Protein AF-F3FYL5-F1 (afdb_monomer_lite)

Secondary structure (DSSP, 8-state):
-EEETTEEE-HHHHHHHHHTSTTEEEEEEEEEEETTEEEEEEEEEEPP--

Organism: NCBI:txid629262

Radius of gyration: 12.57 Å; chains: 1; bounding box: 28×14×36 Å

Sequence (50 aa):
QVKIRGYRIELGEIETRLLEHPAIRESVVLDVDGPLGKVLAAYLVPRSST

Foldseek 3Di:
DDADPNDDDDQVVVQVVVCVPQQFDGKGWDFDQDPVGTDIDIDTDTDDDD

Structure (mmCIF, N/CA/C/O backbone):
data_AF-F3FYL5-F1
#
_entry.id   AF-F3FYL5-F1
#
loop_
_atom_site.group_PDB
_atom_site.id
_atom_site.type_symbol
_atom_site.label_atom_id
_atom_site.label_alt_id
_atom_site.label_comp_id
_atom_site.label_asym_id
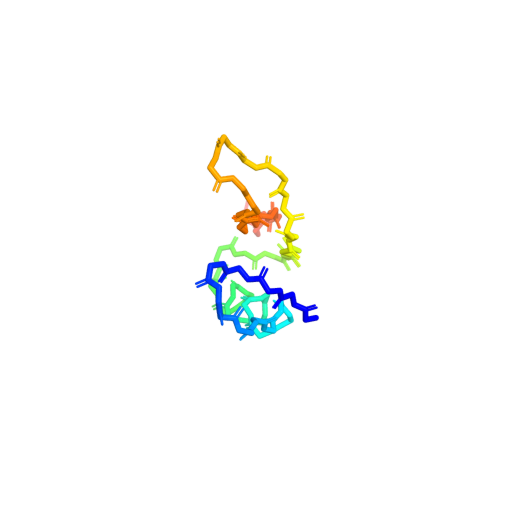_atom_site.label_entity_id
_atom_site.label_seq_id
_atom_site.pdbx_PDB_ins_code
_atom_site.Cartn_x
_atom_site.Cartn_y
_atom_site.Cartn_z
_atom_site.occupancy
_atom_site.B_iso_or_equiv
_atom_site.auth_seq_id
_atom_site.auth_comp_id
_atom_site.auth_asym_id
_atom_site.auth_atom_id
_atom_site.pdbx_PDB_model_num
ATOM 1 N N . GLN A 1 1 ? -9.130 -7.500 3.626 1.00 93.12 1 GLN A N 1
ATOM 2 C CA . GLN A 1 1 ? -9.650 -6.215 4.121 1.00 93.12 1 GLN A CA 1
ATOM 3 C C . GLN A 1 1 ? -9.138 -5.908 5.521 1.00 93.12 1 GLN A C 1
ATOM 5 O O . GLN A 1 1 ? -9.183 -6.782 6.379 1.00 93.12 1 GLN A O 1
ATOM 10 N N . VAL A 1 2 ? -8.736 -4.664 5.773 1.00 96.62 2 VAL A N 1
ATOM 11 C CA . VAL A 1 2 ? -8.233 -4.194 7.075 1.00 96.62 2 VAL A CA 1
ATOM 12 C C . VAL A 1 2 ? -8.917 -2.894 7.506 1.00 96.62 2 VAL A C 1
ATOM 14 O O . VAL A 1 2 ? -9.635 -2.271 6.719 1.00 96.62 2 VAL A O 1
ATOM 17 N N . LYS A 1 3 ? -8.715 -2.484 8.765 1.00 95.94 3 LYS A N 1
ATOM 18 C CA . LYS A 1 3 ? -9.110 -1.159 9.263 1.00 95.94 3 LYS A CA 1
ATOM 19 C C . LYS A 1 3 ? -7.874 -0.349 9.636 1.00 95.94 3 LYS A C 1
ATOM 21 O O . LYS A 1 3 ? -7.147 -0.726 10.548 1.00 95.94 3 LYS A O 1
ATOM 26 N N . ILE A 1 4 ? -7.682 0.792 8.982 1.00 94.94 4 ILE A N 1
ATOM 27 C CA . ILE A 1 4 ? -6.581 1.723 9.253 1.00 94.94 4 ILE A CA 1
ATOM 28 C C . ILE A 1 4 ? -7.192 3.092 9.529 1.00 94.94 4 ILE A C 1
ATOM 30 O O . ILE A 1 4 ? -7.891 3.631 8.677 1.00 94.94 4 ILE A O 1
ATOM 34 N N . ARG A 1 5 ? -6.954 3.661 10.718 1.00 92.69 5 ARG A N 1
ATOM 35 C CA . ARG A 1 5 ? -7.407 5.022 11.093 1.00 92.69 5 ARG A CA 1
ATOM 36 C C . ARG A 1 5 ? -8.901 5.288 10.809 1.00 92.69 5 ARG A C 1
ATOM 38 O O . ARG A 1 5 ? -9.267 6.371 10.373 1.00 92.69 5 ARG A O 1
ATOM 45 N N . GLY A 1 6 ? -9.757 4.287 11.029 1.00 94.38 6 GLY A N 1
ATOM 46 C CA . GLY A 1 6 ? -11.208 4.370 10.794 1.00 94.38 6 GLY A CA 1
ATOM 47 C C . GLY A 1 6 ? -11.672 3.998 9.379 1.00 94.38 6 GLY A C 1
ATOM 48 O O . GLY A 1 6 ? -12.865 3.783 9.180 1.00 94.38 6 GLY A O 1
ATOM 49 N N . TYR A 1 7 ? -10.757 3.828 8.423 1.00 96.00 7 TYR A N 1
ATOM 50 C CA . TYR A 1 7 ? -11.072 3.458 7.043 1.00 96.00 7 TYR A CA 1
ATOM 51 C C . TYR A 1 7 ? -11.038 1.945 6.846 1.00 96.00 7 TYR A C 1
ATOM 53 O O . TYR A 1 7 ? -10.120 1.269 7.314 1.00 96.00 7 TYR A O 1
ATOM 61 N N . ARG A 1 8 ? -12.037 1.415 6.134 1.00 96.94 8 ARG A N 1
ATOM 62 C CA . ARG A 1 8 ? -12.077 0.029 5.650 1.00 96.94 8 ARG A CA 1
ATOM 63 C C . ARG A 1 8 ? -11.319 -0.022 4.326 1.00 96.94 8 ARG A C 1
ATOM 65 O O . ARG A 1 8 ? -11.704 0.676 3.398 1.00 96.94 8 ARG A O 1
ATOM 72 N N . ILE A 1 9 ? -10.245 -0.800 4.266 1.00 97.62 9 ILE A N 1
ATOM 73 C CA . ILE A 1 9 ? -9.352 -0.846 3.103 1.00 97.62 9 ILE A CA 1
ATOM 74 C C . ILE A 1 9 ? -9.313 -2.264 2.540 1.00 97.62 9 ILE A C 1
ATOM 76 O O . ILE A 1 9 ? -9.103 -3.227 3.286 1.00 97.62 9 ILE A O 1
ATOM 80 N N . GLU A 1 10 ? -9.469 -2.379 1.223 1.00 98.31 10 GLU A N 1
ATOM 81 C CA . GLU A 1 10 ? -9.293 -3.621 0.477 1.00 98.31 10 GLU A CA 1
ATOM 82 C C . GLU A 1 10 ? -7.858 -3.719 -0.046 1.00 98.31 10 GLU A C 1
ATOM 84 O O . GLU A 1 10 ? -7.470 -3.040 -0.992 1.00 98.31 10 GLU A O 1
ATOM 89 N N . LEU A 1 11 ? -7.047 -4.569 0.591 1.00 98.38 11 LEU A N 1
ATOM 90 C CA . LEU A 1 11 ? -5.630 -4.726 0.239 1.00 98.38 11 LEU A CA 1
ATOM 91 C C . LEU A 1 11 ? -5.450 -5.169 -1.221 1.00 98.38 11 LEU A C 1
ATOM 93 O O . LEU A 1 11 ? -4.628 -4.597 -1.928 1.00 98.38 11 LEU A O 1
ATOM 97 N N . GLY A 1 12 ? -6.295 -6.095 -1.688 1.00 98.31 12 GLY A N 1
ATOM 98 C CA . GLY A 1 12 ? -6.260 -6.592 -3.065 1.00 98.31 12 GLY A CA 1
ATOM 99 C C . GLY A 1 12 ? -6.541 -5.523 -4.125 1.00 98.31 12 GLY A C 1
ATOM 100 O O . GLY A 1 12 ? -6.022 -5.610 -5.236 1.00 98.31 12 GLY A O 1
ATOM 101 N N . GLU A 1 13 ? -7.311 -4.478 -3.799 1.00 98.31 13 GLU A N 1
ATOM 102 C CA . GLU A 1 13 ? -7.514 -3.341 -4.707 1.00 98.31 13 GLU A CA 1
ATOM 103 C C . GLU A 1 13 ? -6.216 -2.539 -4.864 1.00 98.31 13 GLU A C 1
ATOM 105 O O . GLU A 1 13 ? -5.820 -2.206 -5.980 1.00 98.31 13 GLU A O 1
ATOM 110 N N . ILE A 1 14 ? -5.512 -2.288 -3.756 1.00 98.44 14 ILE A N 1
ATOM 111 C CA . ILE A 1 14 ? -4.218 -1.594 -3.768 1.00 98.44 14 ILE A CA 1
ATOM 112 C C . ILE A 1 14 ? -3.177 -2.427 -4.522 1.00 98.44 14 ILE A C 1
ATOM 114 O O . ILE A 1 14 ? -2.475 -1.885 -5.371 1.00 98.44 14 ILE A O 1
ATOM 118 N N . GLU A 1 15 ? -3.099 -3.733 -4.260 1.00 98.75 15 GLU A N 1
ATOM 119 C CA . GLU A 1 15 ? -2.215 -4.659 -4.984 1.00 98.75 15 GLU A CA 1
ATOM 120 C C . GLU A 1 15 ? -2.492 -4.627 -6.490 1.00 98.75 15 GLU A C 1
ATOM 122 O O . GLU A 1 15 ? -1.567 -4.461 -7.282 1.00 98.75 15 GLU A O 1
ATOM 127 N N . THR A 1 16 ? -3.765 -4.693 -6.893 1.00 98.62 16 THR A N 1
ATOM 128 C CA . THR A 1 16 ? -4.169 -4.620 -8.307 1.00 98.62 16 THR A CA 1
ATOM 129 C C . THR A 1 16 ? -3.703 -3.314 -8.950 1.00 98.62 16 THR A C 1
ATOM 131 O O . THR A 1 16 ? -3.093 -3.343 -10.016 1.00 98.62 16 THR A O 1
ATOM 134 N N . ARG A 1 17 ? -3.904 -2.170 -8.281 1.00 98.56 17 ARG A N 1
ATOM 135 C CA . ARG A 1 17 ? -3.433 -0.861 -8.764 1.00 98.56 17 ARG A CA 1
ATOM 136 C C . ARG A 1 17 ? -1.910 -0.763 -8.834 1.00 98.56 17 ARG A C 1
ATOM 138 O O . ARG A 1 17 ? -1.381 -0.144 -9.750 1.00 98.56 17 ARG A O 1
ATOM 145 N N . LEU A 1 18 ? -1.185 -1.362 -7.889 1.00 98.56 18 LEU A N 1
ATOM 146 C CA . LEU A 1 18 ? 0.280 -1.408 -7.930 1.00 98.56 18 LEU A CA 1
ATOM 147 C C . LEU A 1 18 ? 0.775 -2.236 -9.124 1.00 98.56 18 LEU A C 1
ATOM 149 O O . LEU A 1 18 ? 1.742 -1.846 -9.773 1.00 98.56 18 LEU A O 1
ATOM 153 N N . LEU A 1 19 ? 0.095 -3.335 -9.461 1.00 98.50 19 LEU A N 1
ATOM 154 C CA . LEU A 1 19 ? 0.435 -4.186 -10.608 1.00 98.50 19 LEU A CA 1
ATOM 155 C C . LEU A 1 19 ? 0.181 -3.522 -11.975 1.00 98.50 19 LEU A C 1
ATOM 157 O O . LEU A 1 19 ? 0.769 -3.953 -12.968 1.00 98.50 19 LEU A O 1
ATOM 161 N N . GLU A 1 20 ? -0.633 -2.462 -12.042 1.00 98.38 20 GLU A N 1
ATOM 162 C CA . GLU A 1 20 ? -0.789 -1.633 -13.250 1.00 98.38 20 GLU A CA 1
ATOM 163 C C . GLU A 1 20 ? 0.477 -0.814 -13.562 1.00 98.38 20 GLU 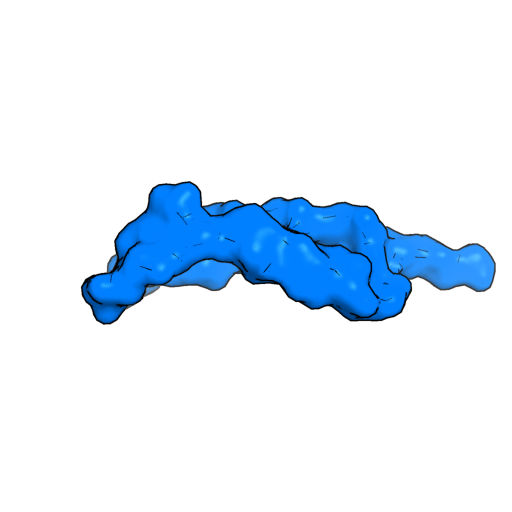A C 1
ATOM 165 O O . GLU A 1 20 ? 0.692 -0.409 -14.707 1.00 98.38 20 GLU A O 1
ATOM 170 N N . HIS A 1 21 ? 1.345 -0.574 -12.571 1.00 98.06 21 HIS A N 1
ATOM 171 C CA . HIS A 1 21 ? 2.585 0.161 -12.788 1.00 98.06 21 HIS A CA 1
ATOM 172 C C . HIS A 1 21 ? 3.587 -0.692 -13.594 1.00 98.06 21 HIS A C 1
ATOM 174 O O . HIS A 1 21 ? 3.968 -1.781 -13.155 1.00 98.06 21 HIS A O 1
ATOM 180 N N . PRO A 1 22 ? 4.122 -0.197 -14.728 1.00 97.00 22 PRO A N 1
ATOM 181 C CA . PRO A 1 22 ? 4.899 -1.016 -15.664 1.00 97.00 22 PRO A CA 1
ATOM 182 C C . PRO A 1 22 ? 6.202 -1.574 -15.076 1.00 97.00 22 PRO A C 1
ATOM 184 O O . PRO A 1 22 ? 6.688 -2.602 -15.533 1.00 97.00 22 PRO A O 1
ATOM 187 N N . ALA A 1 23 ? 6.767 -0.932 -14.051 1.00 97.31 23 ALA A N 1
ATOM 188 C CA . ALA A 1 23 ? 7.980 -1.410 -13.384 1.00 97.31 23 ALA A CA 1
ATOM 189 C C . ALA A 1 23 ? 7.740 -2.523 -12.343 1.00 97.31 23 ALA A C 1
ATOM 191 O O . ALA A 1 23 ? 8.710 -3.079 -11.830 1.00 97.31 23 ALA A O 1
ATOM 192 N N . ILE A 1 24 ? 6.489 -2.849 -11.999 1.00 98.12 24 ILE A N 1
ATOM 193 C CA . ILE A 1 24 ? 6.154 -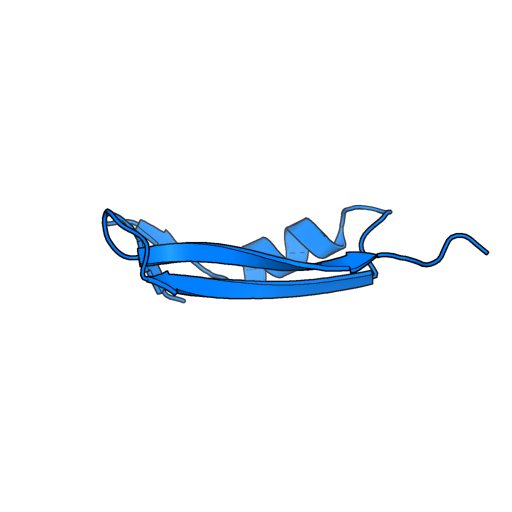3.813 -10.939 1.00 98.12 24 ILE A CA 1
ATOM 194 C C . ILE A 1 24 ? 5.745 -5.151 -11.572 1.00 98.12 24 ILE A C 1
ATOM 196 O O . ILE A 1 24 ? 4.977 -5.207 -12.535 1.00 98.12 24 ILE A O 1
ATOM 200 N N . ARG A 1 25 ? 6.323 -6.244 -11.066 1.00 98.19 25 ARG A N 1
ATOM 201 C CA . ARG A 1 25 ? 6.064 -7.629 -11.492 1.00 98.19 25 ARG A CA 1
ATOM 202 C C . ARG A 1 25 ? 5.120 -8.345 -10.535 1.0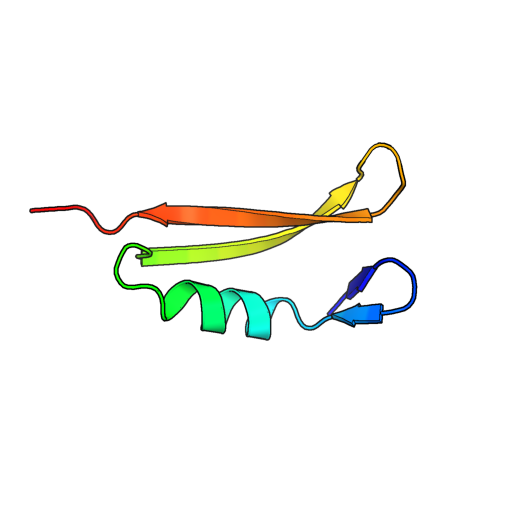0 98.19 25 ARG A C 1
ATOM 204 O O . ARG A 1 25 ? 4.197 -9.012 -10.981 1.00 98.19 25 ARG A O 1
ATOM 211 N N . GLU A 1 26 ? 5.374 -8.203 -9.240 1.00 98.50 26 GLU A N 1
ATOM 212 C CA . GLU A 1 26 ? 4.572 -8.774 -8.158 1.00 98.50 26 GLU A CA 1
ATOM 213 C C . GLU A 1 26 ? 4.390 -7.725 -7.058 1.00 98.50 26 GLU A C 1
ATOM 215 O O . GLU A 1 26 ? 5.259 -6.867 -6.863 1.00 98.50 26 GLU A O 1
ATOM 220 N N . SER A 1 27 ? 3.277 -7.801 -6.332 1.00 98.69 27 SER A N 1
ATOM 221 C CA . SER A 1 27 ? 2.976 -6.923 -5.206 1.00 98.69 27 SER A CA 1
ATOM 222 C C . SER A 1 27 ? 2.185 -7.676 -4.142 1.00 98.69 27 SER A C 1
ATOM 224 O O . SER A 1 27 ? 1.284 -8.441 -4.475 1.00 98.69 27 SER A O 1
ATOM 226 N N . VAL A 1 28 ? 2.524 -7.431 -2.876 1.00 98.62 28 VAL A N 1
ATOM 227 C CA . VAL A 1 28 ? 1.719 -7.802 -1.705 1.00 98.62 28 VAL A CA 1
ATOM 228 C C . VAL A 1 28 ? 1.628 -6.587 -0.789 1.00 98.62 28 VAL A C 1
ATOM 230 O O . VAL A 1 28 ? 2.637 -5.923 -0.529 1.00 98.62 28 VAL A O 1
ATOM 233 N N . VAL A 1 29 ? 0.434 -6.300 -0.279 1.00 98.62 29 VAL A N 1
ATOM 234 C CA . VAL A 1 29 ? 0.181 -5.223 0.680 1.00 98.62 29 VAL A CA 1
ATOM 235 C C . VAL A 1 29 ? -0.279 -5.833 1.995 1.00 98.62 29 VAL A C 1
ATOM 237 O O . VAL A 1 29 ? -1.196 -6.646 2.032 1.00 98.62 29 VAL A O 1
ATOM 240 N N . LEU A 1 30 ? 0.343 -5.415 3.094 1.00 98.12 30 LEU A N 1
ATOM 241 C CA . LEU A 1 30 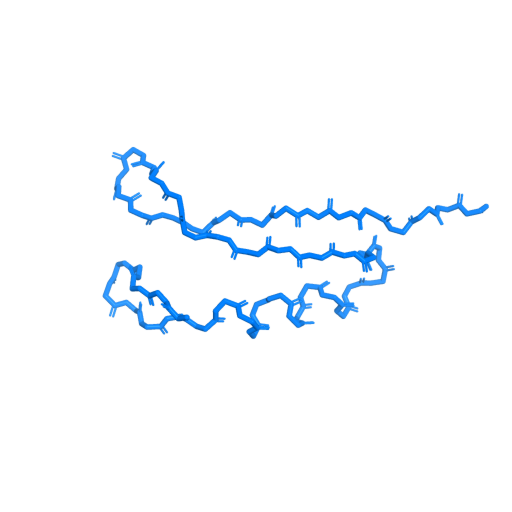? 0.031 -5.878 4.446 1.00 98.12 30 LEU A CA 1
ATOM 242 C C . LEU A 1 30 ? -0.284 -4.689 5.350 1.00 98.12 30 LEU A C 1
ATOM 244 O O . LEU A 1 30 ? 0.265 -3.599 5.164 1.00 98.12 30 LEU A O 1
ATOM 248 N N . ASP A 1 31 ? -1.119 -4.903 6.366 1.00 97.62 31 ASP A N 1
ATOM 249 C CA . ASP A 1 31 ? -1.125 -4.025 7.528 1.00 97.62 31 ASP A CA 1
ATOM 250 C C . ASP A 1 31 ? -0.027 -4.452 8.508 1.00 97.62 31 ASP A C 1
ATOM 252 O O . ASP A 1 31 ? 0.069 -5.605 8.922 1.00 97.62 31 ASP A O 1
ATOM 256 N N . VAL A 1 32 ? 0.823 -3.505 8.886 1.00 97.50 32 VAL A N 1
ATOM 257 C CA . VAL A 1 32 ? 1.925 -3.724 9.826 1.00 97.50 32 VAL A CA 1
ATOM 258 C C . VAL A 1 32 ? 1.811 -2.758 10.996 1.00 97.50 32 VAL A C 1
ATOM 260 O O . VAL A 1 32 ? 1.183 -1.701 10.890 1.00 97.50 32 VAL A O 1
ATOM 263 N N . ASP A 1 33 ? 2.401 -3.119 12.132 1.00 96.62 33 ASP A N 1
ATOM 264 C CA . ASP A 1 33 ? 2.453 -2.236 13.294 1.00 96.62 33 ASP A CA 1
ATOM 265 C C . ASP A 1 33 ? 3.484 -1.124 13.072 1.00 96.62 33 ASP A C 1
ATOM 267 O O . ASP A 1 33 ? 4.658 -1.383 12.812 1.00 96.62 33 ASP A O 1
ATOM 271 N N . GLY A 1 34 ? 3.033 0.127 13.159 1.00 93.81 34 GLY A N 1
ATOM 272 C CA . GLY A 1 34 ? 3.878 1.315 13.129 1.00 93.81 34 GLY A CA 1
ATOM 273 C C . GLY A 1 34 ? 3.831 2.092 14.451 1.00 93.81 34 GLY A C 1
ATOM 274 O O . GLY A 1 34 ? 3.000 1.805 15.316 1.00 93.81 34 GLY A O 1
ATOM 275 N N . PRO A 1 35 ? 4.663 3.140 14.607 1.00 93.25 35 PRO A N 1
ATOM 276 C CA . PRO A 1 35 ? 4.750 3.915 15.852 1.00 93.25 35 PRO A CA 1
ATOM 277 C C . PRO A 1 35 ? 3.435 4.573 16.301 1.00 93.25 35 PRO A C 1
ATOM 279 O O . PRO A 1 35 ? 3.268 4.882 17.475 1.00 93.25 35 PRO A O 1
ATOM 282 N N . LEU A 1 36 ? 2.505 4.801 15.368 1.00 91.12 36 LEU A N 1
ATOM 283 C CA . LEU A 1 36 ? 1.207 5.445 15.609 1.00 91.12 36 LEU A CA 1
ATOM 284 C C . LEU A 1 36 ? 0.025 4.494 15.339 1.00 91.12 36 LEU A C 1
ATOM 286 O O . LEU A 1 36 ? -1.082 4.944 15.045 1.00 91.12 36 LEU A O 1
ATOM 290 N N . GLY A 1 37 ? 0.265 3.180 15.399 1.00 93.88 37 GLY A N 1
ATOM 291 C CA . GLY A 1 37 ? -0.711 2.133 15.098 1.00 93.88 37 GLY A CA 1
ATOM 292 C C . GLY A 1 37 ? -0.518 1.510 13.715 1.00 93.88 37 GLY A C 1
ATOM 293 O O . GLY A 1 37 ? 0.524 1.681 13.080 1.00 93.88 37 GLY A O 1
ATOM 294 N N . LYS A 1 38 ? -1.530 0.765 13.254 1.00 96.06 38 LYS A N 1
ATOM 295 C CA . LYS A 1 38 ? -1.472 0.040 11.979 1.00 96.06 38 LYS A CA 1
ATOM 296 C C . LYS A 1 38 ? -1.236 0.985 10.795 1.00 96.06 38 LYS A C 1
ATOM 298 O O . LYS A 1 38 ? -1.897 2.021 10.663 1.00 96.06 38 LYS A O 1
ATOM 303 N N . VAL A 1 39 ? -0.324 0.598 9.911 1.00 96.81 39 VAL A N 1
ATOM 304 C CA . VAL A 1 39 ? -0.021 1.262 8.634 1.00 96.81 39 VAL A CA 1
ATOM 305 C C . VAL A 1 39 ? -0.005 0.236 7.509 1.00 96.81 39 VAL A C 1
ATOM 307 O O . VAL A 1 39 ? 0.097 -0.957 7.770 1.00 96.81 39 VAL A O 1
ATOM 310 N N . LEU A 1 40 ? -0.105 0.690 6.261 1.00 97.75 40 LEU A N 1
ATOM 311 C CA . LEU A 1 40 ? 0.042 -0.187 5.102 1.00 97.75 40 LEU A CA 1
ATOM 312 C C . LEU A 1 40 ? 1.497 -0.204 4.640 1.00 97.75 40 LEU A C 1
ATOM 314 O O . LEU A 1 40 ? 2.108 0.856 4.499 1.00 97.75 40 LEU A O 1
ATOM 318 N N . ALA A 1 41 ? 2.020 -1.393 4.367 1.00 97.88 41 ALA A N 1
ATOM 319 C CA . ALA A 1 41 ? 3.310 -1.600 3.726 1.00 97.88 41 ALA A CA 1
ATOM 320 C C . ALA A 1 41 ? 3.111 -2.405 2.440 1.00 97.88 41 ALA A C 1
ATOM 322 O O . ALA A 1 41 ? 2.420 -3.423 2.449 1.00 97.88 41 ALA A O 1
ATOM 323 N N . ALA A 1 42 ? 3.719 -1.947 1.345 1.00 98.56 42 ALA A N 1
ATOM 324 C CA . ALA A 1 42 ? 3.734 -2.659 0.074 1.00 98.56 42 ALA A CA 1
ATOM 325 C C . ALA A 1 42 ? 5.122 -3.264 -0.161 1.00 98.56 42 ALA A C 1
ATOM 327 O O . ALA A 1 42 ? 6.127 -2.551 -0.142 1.00 98.56 42 ALA A O 1
ATOM 328 N N . TYR A 1 43 ? 5.166 -4.568 -0.410 1.00 98.44 43 TYR A N 1
ATOM 329 C CA . TYR A 1 43 ? 6.360 -5.293 -0.832 1.00 98.44 43 TYR A CA 1
ATOM 330 C C . TYR A 1 43 ? 6.242 -5.572 -2.324 1.00 98.44 43 TYR A C 1
ATOM 332 O O . TYR A 1 43 ? 5.214 -6.066 -2.788 1.00 98.44 43 TYR A O 1
ATOM 340 N N . LEU A 1 44 ? 7.277 -5.211 -3.078 1.00 98.56 44 LEU A N 1
ATOM 341 C CA . LEU A 1 44 ? 7.243 -5.193 -4.536 1.00 98.56 44 LEU A CA 1
ATOM 342 C C . LEU A 1 44 ? 8.378 -6.037 -5.096 1.00 98.56 44 LEU A C 1
ATOM 344 O O . LEU A 1 44 ? 9.507 -5.959 -4.609 1.00 98.56 44 LEU A O 1
ATOM 348 N N . VAL A 1 45 ? 8.100 -6.763 -6.176 1.00 98.31 45 VAL A N 1
ATOM 349 C CA . VAL A 1 45 ? 9.155 -7.317 -7.025 1.00 98.31 45 VAL A CA 1
ATOM 350 C C . VAL A 1 45 ? 9.218 -6.512 -8.321 1.00 98.31 45 VAL A C 1
ATOM 352 O O . VAL A 1 45 ? 8.212 -6.453 -9.031 1.00 98.31 45 VAL A O 1
ATOM 355 N N . PRO A 1 46 ? 10.362 -5.892 -8.661 1.00 97.56 46 PRO A N 1
ATOM 356 C CA . PRO A 1 46 ? 10.514 -5.177 -9.922 1.00 97.56 46 PRO A CA 1
ATOM 357 C C . PRO A 1 46 ? 10.408 -6.110 -11.133 1.00 97.56 46 PRO A C 1
ATOM 359 O O . PRO A 1 46 ? 10.764 -7.292 -11.065 1.00 97.56 46 PRO A O 1
ATOM 362 N N . ARG A 1 47 ? 9.972 -5.573 -12.275 1.00 95.50 47 ARG A N 1
ATOM 363 C CA . ARG A 1 47 ? 10.222 -6.215 -13.5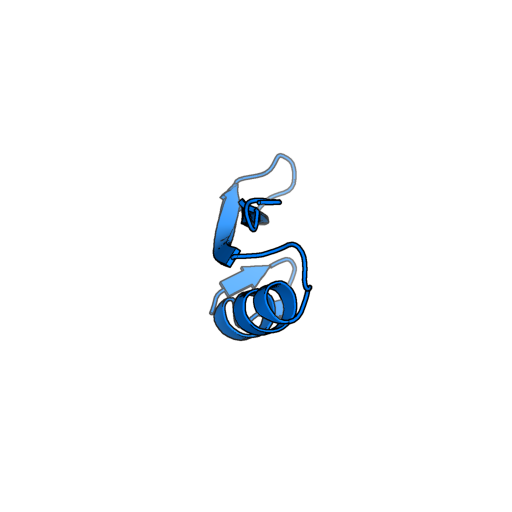68 1.00 95.50 47 ARG A CA 1
ATOM 364 C C . ARG A 1 47 ? 11.704 -6.068 -13.883 1.00 95.50 47 ARG A C 1
ATOM 366 O O . ARG A 1 47 ? 12.229 -4.959 -13.873 1.00 95.50 47 ARG A O 1
ATOM 373 N N . SER A 1 48 ? 12.377 -7.183 -14.143 1.00 88.50 48 SER A N 1
ATOM 374 C CA . SER A 1 48 ? 13.750 -7.158 -14.636 1.00 88.50 48 SER A CA 1
ATOM 375 C C . SER A 1 48 ? 13.785 -6.390 -15.955 1.00 88.50 48 SER A C 1
ATOM 377 O O . SER A 1 48 ? 13.061 -6.736 -16.888 1.00 88.50 48 SER A O 1
ATOM 379 N N . SER A 1 49 ? 14.622 -5.359 -16.041 1.00 73.88 49 SER A N 1
ATOM 380 C CA . SER A 1 49 ? 15.061 -4.833 -17.329 1.00 73.88 49 SER A CA 1
ATOM 381 C C . SER A 1 49 ? 15.961 -5.897 -17.950 1.00 73.88 49 SER A C 1
ATOM 383 O O . SER A 1 49 ? 17.052 -6.144 -17.436 1.00 73.88 49 SER A O 1
ATOM 385 N N . THR A 1 50 ? 15.450 -6.599 -18.961 1.00 60.59 50 THR A N 1
ATOM 386 C CA . THR A 1 50 ? 16.295 -7.396 -19.862 1.00 60.59 50 THR A CA 1
ATOM 387 C C . THR A 1 50 ? 17.258 -6.478 -20.598 1.00 60.59 50 THR A C 1
ATOM 389 O O . THR A 1 50 ? 16.828 -5.352 -20.939 1.00 60.59 50 THR A O 1
#

InterPro domains:
  IPR045851 AMP-binding enzyme domain superfamily [G3DSA:3.30.300.30] (1-50)

pLDDT: mean 95.7, std 6.35, range [60.59, 98.75]